Protein AF-A0A8T3N1U3-F1 (afdb_monomer)

Solvent-accessible surface area (backbone atoms only — not comparable to full-atom values): 6662 Å² total; per-residue (Å²): 137,52,77,68,58,52,52,54,52,49,51,55,52,52,51,44,15,63,75,65,40,77,44,78,42,65,56,96,91,36,84,76,50,73,46,58,22,72,72,60,52,49,50,58,51,53,54,48,52,54,50,51,52,54,50,50,57,51,52,51,53,52,49,56,49,50,53,50,49,50,72,76,43,73,77,78,90,74,85,62,52,73,69,54,48,53,52,51,54,49,50,56,50,49,54,53,57,73,68,43,82,75,82,78,81,83,77,83,87,131

Sequence (110 aa):
MTPTEMRKRLGEILDAASAGERILIERDHRPIAWLVSPEDARRFDEDKEAKIARSLAALDRLTELSERIAMEHAPPDDGLTDAAWIQEERERRMDRIDGLPHPDWSQDDD

Foldseek 3Di:
DDPVVVVVVVVVVLVCQQVADWDFDDDPNHTDDIRHHPVVVVVVVVVVVVVVVVVVVVVVVVVVVVVVCCVVDPDDPPPDDPVRVVVVVVVVVVVVVVPDPDPPPPPPDD

Mean predicted aligned error: 14.75 Å

Secondary structure (DSSP, 8-state):
--HHHHHHHHHHHHHHHHTT--EEEEETTEEEEEE--HHHHHHHHHHHHHHHHHHHHHHHHHHHHHHHHHHHSPPP-SS--HHHHHHHHHHHHHHHHHTSPPP-TTS---

Nearest PDB structures (foldseek):
  2dqr-assembly1_B  TM=2.742E-01  e=6.793E-01  Bacillus subtilis
  4a5n-assembly2_D  TM=3.149E-01  e=9.478E+00  Bacillus subtilis

Structure (mmCIF, N/CA/C/O backbone):
data_AF-A0A8T3N1U3-F1
#
_entry.id   AF-A0A8T3N1U3-F1
#
loop_
_atom_site.group_PDB
_atom_site.id
_atom_site.type_symbol
_atom_site.label_atom_id
_atom_site.label_alt_id
_atom_site.label_comp_id
_atom_site.label_asym_id
_atom_site.label_entity_id
_atom_site.label_seq_id
_atom_site.pdbx_PDB_ins_code
_atom_site.Cartn_x
_atom_site.Cartn_y
_atom_site.Cartn_z
_atom_site.occupancy
_atom_site.B_iso_or_equiv
_atom_site.auth_seq_id
_atom_site.auth_comp_id
_atom_site.auth_asym_id
_atom_site.auth_atom_id
_atom_site.pdbx_PDB_model_num
ATOM 1 N N . MET A 1 1 ? -20.948 17.440 32.274 1.00 55.62 1 MET A N 1
ATOM 2 C CA . MET A 1 1 ? -20.352 16.100 32.131 1.00 55.62 1 MET A CA 1
ATOM 3 C C . MET A 1 1 ? -19.161 16.027 33.063 1.00 55.62 1 MET A C 1
ATOM 5 O O . MET A 1 1 ? -18.236 16.818 32.922 1.00 55.62 1 MET A O 1
ATOM 9 N N . THR A 1 2 ? -19.241 15.185 34.085 1.00 80.00 2 THR A N 1
ATOM 10 C CA . THR A 1 2 ? -18.186 15.036 35.095 1.00 80.00 2 THR A CA 1
ATOM 11 C C . THR A 1 2 ? -17.122 14.031 34.622 1.00 80.00 2 THR A C 1
ATOM 13 O O . THR A 1 2 ? -17.420 13.168 33.793 1.00 80.00 2 THR A O 1
ATOM 16 N N . PRO A 1 3 ? -15.879 14.082 35.136 1.00 73.25 3 PRO A N 1
ATOM 17 C CA . PRO A 1 3 ? -14.818 13.138 34.754 1.00 73.25 3 PRO A CA 1
ATOM 18 C C . PRO A 1 3 ? -15.195 11.659 34.952 1.00 73.25 3 PRO A C 1
ATOM 20 O O . PRO A 1 3 ? -14.757 10.787 34.202 1.00 73.25 3 PRO A O 1
ATOM 23 N N . THR A 1 4 ? -16.039 11.373 35.944 1.00 77.56 4 THR A N 1
ATOM 24 C CA . THR A 1 4 ? -16.541 10.025 36.235 1.00 77.56 4 THR A CA 1
ATOM 25 C C . THR A 1 4 ? -17.523 9.540 35.167 1.00 77.56 4 THR A C 1
ATOM 27 O O . THR A 1 4 ? -17.438 8.395 34.729 1.00 77.56 4 THR A O 1
ATOM 30 N N . GLU A 1 5 ? -18.408 10.418 34.6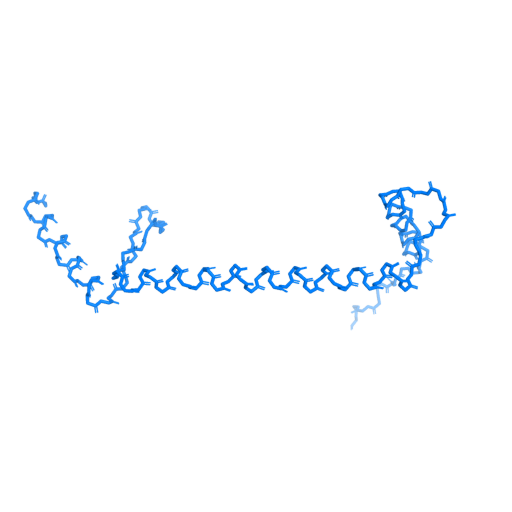85 1.00 72.50 5 GLU A N 1
ATOM 31 C CA . GLU A 1 5 ? -19.324 10.115 33.576 1.00 72.50 5 GLU A CA 1
ATOM 32 C C . GLU A 1 5 ? -18.564 9.875 32.266 1.00 72.50 5 GLU A C 1
ATOM 34 O O . GLU A 1 5 ? -18.925 8.979 31.504 1.00 72.50 5 GLU A O 1
ATOM 39 N N . MET A 1 6 ? -17.474 10.619 32.035 1.00 70.62 6 MET A N 1
ATOM 40 C CA . MET A 1 6 ? -16.582 10.396 30.893 1.00 70.62 6 MET A CA 1
ATOM 41 C C . MET A 1 6 ? -15.956 9.001 30.904 1.00 70.62 6 MET A C 1
ATOM 43 O O . MET A 1 6 ? -15.996 8.311 29.888 1.00 70.62 6 MET A O 1
ATOM 47 N N . ARG A 1 7 ? -15.410 8.559 32.044 1.00 75.69 7 ARG A N 1
ATOM 48 C CA . ARG A 1 7 ? -14.813 7.216 32.148 1.00 75.69 7 ARG A CA 1
ATOM 49 C C . ARG A 1 7 ? -15.833 6.105 31.960 1.00 75.69 7 ARG A C 1
ATOM 51 O O . ARG A 1 7 ? -15.520 5.120 31.304 1.00 75.69 7 ARG A O 1
ATOM 58 N N . LYS A 1 8 ? -17.035 6.258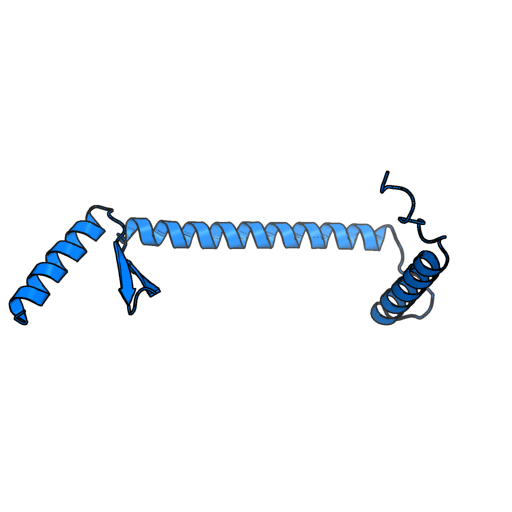 32.521 1.00 81.38 8 LYS A N 1
ATOM 59 C CA . LYS A 1 8 ? -18.077 5.233 32.406 1.00 81.38 8 LYS A CA 1
ATOM 60 C C . LYS A 1 8 ? -18.496 5.024 30.948 1.00 81.38 8 LYS A C 1
ATOM 62 O O . LYS A 1 8 ? -18.517 3.892 30.484 1.00 81.38 8 LYS A O 1
ATOM 67 N N . ARG A 1 9 ? -18.724 6.116 30.210 1.00 83.19 9 ARG A N 1
ATOM 68 C CA . ARG A 1 9 ? -19.048 6.043 28.778 1.00 83.19 9 ARG A CA 1
ATOM 69 C C . ARG A 1 9 ? -17.897 5.508 27.931 1.00 83.19 9 ARG A C 1
ATOM 71 O O . ARG A 1 9 ? -18.147 4.819 26.953 1.00 83.19 9 ARG A O 1
ATOM 78 N N . LEU A 1 10 ? -16.648 5.795 28.302 1.00 83.75 10 LEU A N 1
ATOM 79 C CA . LEU A 1 10 ? -15.493 5.215 27.616 1.00 83.75 10 LEU A CA 1
ATOM 80 C C . LEU A 1 10 ? -15.450 3.688 27.775 1.00 83.75 10 LEU A C 1
ATOM 82 O O . LEU A 1 10 ? -15.154 3.002 26.806 1.00 83.75 10 LEU A O 1
ATOM 86 N N . GLY A 1 11 ? -15.781 3.166 28.961 1.00 85.25 11 GLY A N 1
ATOM 87 C CA . GLY A 1 11 ? -15.902 1.722 29.185 1.00 85.25 11 GLY A CA 1
ATOM 88 C C . GLY A 1 11 ? -16.947 1.083 28.269 1.00 85.25 11 GLY A C 1
ATOM 89 O O . GLY A 1 11 ? -16.625 0.159 27.537 1.00 85.25 11 GLY A O 1
ATOM 90 N N . GLU A 1 12 ? -18.151 1.659 28.216 1.00 86.12 12 GLU A N 1
ATOM 91 C CA . GLU A 1 12 ? -19.242 1.181 27.349 1.00 86.12 12 GLU A CA 1
ATOM 92 C C . GLU A 1 12 ? -18.849 1.176 25.855 1.00 86.12 12 GLU A C 1
ATOM 94 O O . GLU A 1 12 ? -19.176 0.241 25.128 1.00 86.12 12 GLU A O 1
ATOM 99 N N . ILE A 1 13 ? -18.099 2.186 25.397 1.00 84.38 13 ILE A N 1
ATOM 100 C CA . ILE A 1 13 ? -17.589 2.277 24.016 1.00 84.38 13 ILE A CA 1
ATOM 101 C C . ILE A 1 13 ? -16.546 1.187 23.724 1.00 84.38 13 ILE A C 1
ATOM 103 O O . ILE A 1 13 ? -16.550 0.600 22.642 1.00 84.38 13 ILE A O 1
ATOM 107 N N . LEU A 1 14 ? -15.643 0.916 24.669 1.00 83.50 14 LEU A N 1
ATOM 108 C CA . LEU A 1 14 ? -14.625 -0.128 24.520 1.00 83.50 14 LEU A CA 1
ATOM 109 C C . LEU A 1 14 ? -15.246 -1.531 24.533 1.00 83.50 14 LEU A C 1
ATOM 111 O O . LEU A 1 14 ? -14.808 -2.394 23.771 1.00 83.50 14 LEU A O 1
ATOM 115 N N . ASP A 1 15 ? -16.278 -1.746 25.349 1.00 84.56 15 ASP A N 1
ATOM 116 C CA . ASP A 1 15 ? -17.025 -3.004 25.394 1.00 84.56 15 ASP A CA 1
ATOM 117 C C . ASP A 1 15 ? -17.774 -3.245 24.077 1.00 84.56 15 ASP A C 1
ATOM 119 O O . ASP A 1 15 ? -17.696 -4.338 23.51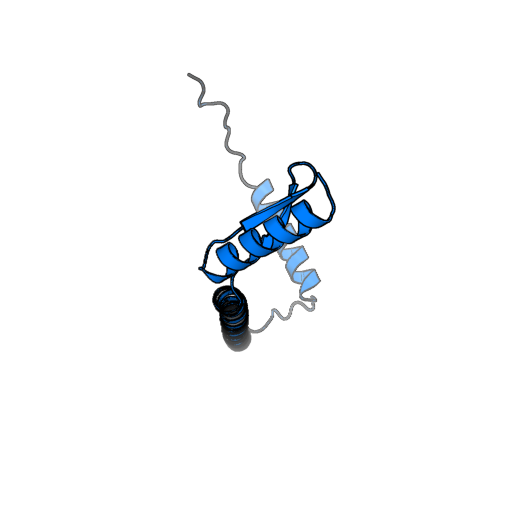8 1.00 84.56 15 ASP A O 1
ATOM 123 N N . ALA A 1 16 ? -18.424 -2.212 23.528 1.00 80.50 16 ALA A N 1
ATOM 124 C CA . ALA A 1 16 ? -19.075 -2.279 22.220 1.00 80.50 16 ALA A CA 1
ATOM 125 C C . ALA A 1 16 ? -18.074 -2.616 21.100 1.00 80.50 16 ALA A C 1
ATOM 127 O O . ALA A 1 16 ? -18.311 -3.521 20.297 1.00 80.50 16 ALA A O 1
ATOM 128 N N . ALA A 1 17 ? -16.905 -1.966 21.095 1.00 79.94 17 ALA A N 1
ATOM 129 C CA . ALA A 1 17 ? -15.849 -2.281 20.135 1.00 79.94 17 ALA A CA 1
ATOM 130 C C . ALA A 1 17 ? -15.312 -3.716 20.287 1.00 79.94 17 ALA A C 1
ATOM 132 O O . ALA A 1 17 ? -15.040 -4.391 19.295 1.00 79.94 17 ALA A O 1
ATOM 133 N N . SER A 1 18 ? -15.205 -4.209 21.524 1.00 75.81 18 SER A N 1
ATOM 134 C CA . SER A 1 18 ? -14.779 -5.585 21.820 1.00 75.81 18 SER A CA 1
ATOM 135 C C . SER A 1 18 ? -15.834 -6.628 21.436 1.00 75.81 18 SER A C 1
ATOM 137 O O . SER A 1 18 ? -15.482 -7.760 21.116 1.00 75.81 18 SER A O 1
ATOM 139 N N . ALA A 1 19 ? -17.116 -6.254 21.404 1.00 85.06 19 ALA A N 1
ATOM 140 C CA . ALA A 1 19 ? -18.204 -7.086 20.890 1.00 85.06 19 ALA A CA 1
ATOM 141 C C . ALA A 1 19 ? -18.252 -7.147 19.347 1.00 85.06 19 ALA A C 1
ATOM 143 O O . ALA A 1 19 ? -19.110 -7.832 18.787 1.00 85.06 19 ALA A O 1
ATOM 144 N N . GLY A 1 20 ? -17.329 -6.464 18.658 1.00 78.56 20 GLY A N 1
ATOM 145 C CA . GLY A 1 20 ? -17.209 -6.464 17.200 1.00 78.56 20 GLY A CA 1
ATOM 146 C C . GLY A 1 20 ? -17.873 -5.272 16.509 1.00 78.56 20 GLY A C 1
ATOM 147 O O . GLY A 1 20 ? -17.923 -5.236 15.278 1.00 78.56 20 GLY A O 1
ATOM 148 N N . GLU A 1 21 ? -18.370 -4.282 17.256 1.00 83.75 21 GLU A N 1
ATOM 149 C CA . GLU A 1 21 ? -18.850 -3.039 16.654 1.00 83.75 21 GLU A CA 1
ATOM 150 C C . GLU A 1 21 ? -17.675 -2.166 16.198 1.00 83.75 21 GLU A C 1
ATOM 152 O O . GLU A 1 21 ? -16.663 -2.017 16.881 1.00 83.75 21 GLU A O 1
ATOM 157 N N . ARG A 1 22 ? -17.804 -1.554 15.019 1.00 85.50 22 ARG A N 1
ATOM 158 C CA . ARG A 1 22 ? -16.794 -0.634 14.484 1.00 85.50 22 ARG A CA 1
ATOM 159 C C . ARG A 1 22 ? -17.245 0.789 14.737 1.00 85.50 22 ARG A C 1
ATOM 161 O O . ARG A 1 22 ? -18.241 1.232 14.167 1.00 85.50 22 ARG A O 1
ATOM 168 N N . ILE A 1 23 ? -16.502 1.507 15.568 1.00 88.62 23 ILE A N 1
ATOM 169 C CA . ILE A 1 23 ? -16.874 2.854 15.995 1.00 88.62 23 ILE A CA 1
ATOM 170 C C . ILE A 1 23 ? -15.980 3.860 15.276 1.00 88.62 23 ILE A C 1
ATOM 172 O O . ILE A 1 23 ? -14.761 3.870 15.459 1.00 88.62 23 ILE A O 1
ATOM 176 N N . LEU A 1 24 ? -16.593 4.711 14.453 1.00 88.75 24 LEU A N 1
ATOM 177 C CA . LEU A 1 24 ? -15.904 5.823 13.811 1.00 88.75 24 LEU A CA 1
ATOM 178 C C . LEU A 1 24 ? -15.747 6.973 14.809 1.00 88.75 24 LEU A C 1
ATOM 180 O O . LEU A 1 24 ? -16.728 7.470 15.360 1.00 88.75 24 LEU A O 1
ATOM 184 N N . ILE A 1 25 ? -14.509 7.413 15.021 1.00 88.25 25 ILE A N 1
ATOM 185 C CA . ILE A 1 25 ? -14.199 8.586 15.834 1.00 88.25 25 ILE A CA 1
ATOM 186 C C . ILE A 1 25 ? -14.021 9.775 14.895 1.00 88.25 25 ILE A C 1
ATOM 188 O O . ILE A 1 25 ? -13.118 9.794 14.051 1.00 88.25 25 ILE A O 1
ATOM 192 N N . GLU A 1 26 ? -14.869 10.782 15.078 1.00 92.25 26 GLU A N 1
ATOM 193 C CA . GLU A 1 26 ? -14.831 12.032 14.326 1.00 92.25 26 GLU A CA 1
ATOM 194 C C . GLU A 1 26 ? -14.382 13.202 15.202 1.00 92.25 26 GLU A C 1
ATOM 196 O O . GLU A 1 26 ? -14.706 13.291 16.389 1.00 92.25 26 GLU A O 1
ATOM 201 N N . ARG A 1 27 ? -13.665 14.144 14.590 1.00 90.44 27 ARG A N 1
ATOM 202 C CA . ARG A 1 27 ? -13.373 15.462 15.154 1.00 90.44 27 ARG A CA 1
ATOM 203 C C . ARG A 1 27 ? -13.694 16.511 14.100 1.00 90.44 27 ARG A C 1
ATOM 205 O O . ARG A 1 27 ? -13.230 16.391 12.972 1.00 90.44 27 ARG A O 1
ATOM 212 N N . ASP A 1 28 ? -14.479 17.523 14.458 1.00 89.94 28 ASP A N 1
ATOM 213 C CA . ASP A 1 28 ? -14.884 18.601 13.542 1.00 89.94 28 ASP A CA 1
ATOM 214 C C . ASP A 1 28 ? -15.495 18.068 12.225 1.00 89.94 28 ASP A C 1
ATOM 216 O O . ASP A 1 28 ? -15.162 18.531 11.135 1.00 89.94 28 ASP A O 1
ATOM 220 N N . HIS A 1 29 ? -16.359 17.046 12.328 1.00 88.81 29 HIS A N 1
ATOM 221 C CA . HIS A 1 29 ? -16.979 16.327 11.198 1.00 88.81 29 HIS A CA 1
ATOM 222 C C . HIS A 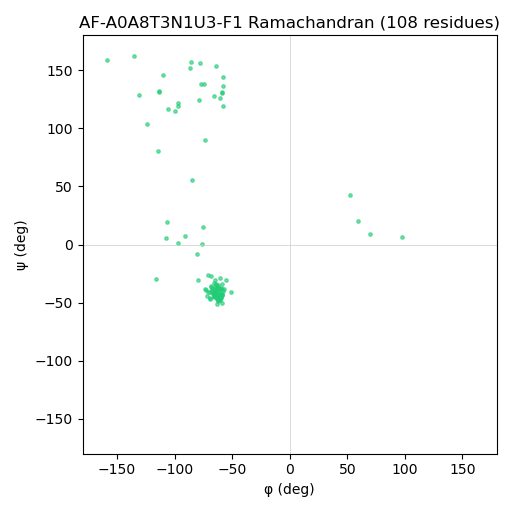1 29 ? -15.989 15.649 10.240 1.00 88.81 29 HIS A C 1
ATOM 224 O O . HIS A 1 29 ? -16.319 15.364 9.088 1.00 88.81 29 HIS A O 1
ATOM 230 N N . ARG A 1 30 ? -14.755 15.400 10.694 1.00 81.94 30 ARG A N 1
ATOM 231 C CA . ARG A 1 30 ? -13.746 14.656 9.943 1.00 81.94 30 ARG A CA 1
ATOM 232 C C . ARG A 1 30 ? -13.427 13.339 10.645 1.00 81.94 30 ARG A C 1
ATOM 234 O O . ARG A 1 30 ? -13.150 13.358 11.848 1.00 81.94 30 ARG A O 1
ATOM 241 N N . PRO A 1 31 ? -13.410 12.212 9.918 1.00 91.44 31 PRO A N 1
ATOM 242 C CA . PRO A 1 31 ? -12.991 10.936 10.477 1.00 91.44 31 PRO A CA 1
ATOM 243 C C . PRO A 1 31 ? -11.499 10.995 10.831 1.00 91.44 31 PRO A C 1
ATOM 245 O O . PRO A 1 31 ? -10.680 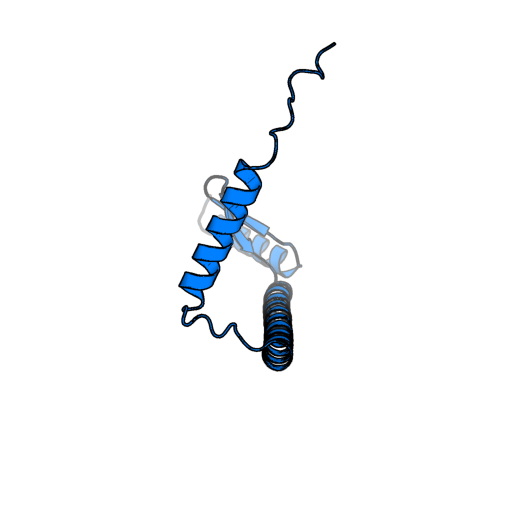11.371 9.991 1.00 91.44 31 PRO A O 1
ATOM 248 N N . ILE A 1 32 ? -11.142 10.634 12.066 1.00 93.06 32 ILE A N 1
ATOM 249 C CA . ILE A 1 32 ? -9.741 10.625 12.530 1.00 93.06 32 ILE A CA 1
ATOM 250 C C . ILE A 1 32 ? -9.234 9.230 12.889 1.00 93.06 32 ILE A C 1
ATOM 252 O O . ILE A 1 32 ? -8.039 8.972 12.768 1.00 93.06 32 ILE A O 1
ATOM 256 N N . ALA A 1 33 ? -10.116 8.337 13.3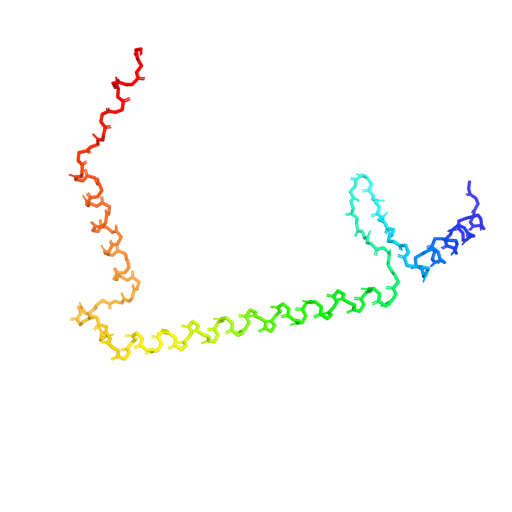37 1.00 89.88 33 ALA A N 1
ATOM 257 C CA . ALA A 1 33 ? -9.749 6.990 13.746 1.00 89.88 33 ALA A CA 1
ATOM 258 C C . ALA A 1 33 ? -10.956 6.049 13.709 1.00 89.88 33 ALA A C 1
ATOM 260 O O . ALA A 1 33 ? -12.104 6.484 13.797 1.00 89.88 33 ALA A O 1
ATOM 261 N N . TRP A 1 34 ? -10.668 4.754 13.639 1.00 88.12 34 TRP A N 1
ATOM 262 C CA . TRP A 1 34 ? -11.628 3.684 13.874 1.00 88.12 34 TRP A CA 1
ATOM 263 C C . TRP A 1 34 ? -11.223 2.934 15.135 1.00 88.12 34 TRP A C 1
ATOM 265 O O . TRP A 1 34 ? -10.061 2.557 15.285 1.00 88.12 34 TRP A O 1
ATOM 275 N N . LEU A 1 35 ? -12.182 2.715 16.028 1.00 88.75 35 LEU A N 1
ATOM 276 C CA . LEU A 1 35 ? -12.037 1.782 17.133 1.00 88.75 35 LEU A CA 1
ATOM 277 C C . LEU A 1 35 ? -12.677 0.457 16.711 1.00 88.75 35 LEU A C 1
ATOM 279 O O . LEU A 1 35 ? -13.853 0.419 16.346 1.00 88.75 35 LEU A O 1
ATOM 283 N N . VAL A 1 36 ? -11.880 -0.606 16.724 1.00 88.56 36 VAL A N 1
ATOM 284 C CA . VAL A 1 36 ? -12.278 -1.962 16.328 1.00 88.56 36 VAL A CA 1
ATOM 285 C C . VAL A 1 36 ? -11.752 -2.969 17.345 1.00 88.56 36 VAL A C 1
ATOM 287 O O . VAL A 1 36 ? -10.828 -2.657 18.104 1.00 88.56 36 VAL A O 1
ATOM 290 N N . SER A 1 37 ? -12.316 -4.177 17.348 1.00 88.00 37 SER A N 1
ATOM 291 C CA . SER A 1 37 ? -11.792 -5.268 18.166 1.00 88.00 37 SER A CA 1
ATOM 292 C C . SER A 1 37 ? -10.367 -5.658 17.719 1.00 88.00 37 SER A C 1
ATOM 294 O O . SER A 1 37 ? -10.007 -5.477 16.548 1.00 88.00 37 SER A O 1
ATOM 296 N N . PRO A 1 38 ? -9.532 -6.217 18.614 1.00 82.94 38 PRO A N 1
ATOM 297 C CA . PRO A 1 38 ? -8.191 -6.685 18.260 1.00 82.94 38 PRO A CA 1
ATOM 298 C C . PRO A 1 38 ? -8.173 -7.761 17.163 1.00 82.94 38 PRO A C 1
ATOM 300 O O . PRO A 1 38 ? -7.244 -7.805 16.357 1.00 82.94 38 PRO A O 1
ATOM 303 N N . GLU A 1 39 ? -9.180 -8.636 17.115 1.00 83.50 39 GLU A N 1
ATOM 304 C CA . GLU A 1 39 ? -9.317 -9.672 16.085 1.00 83.50 39 GLU A CA 1
ATOM 305 C C . GLU A 1 39 ? -9.560 -9.053 14.708 1.00 83.50 39 GLU A C 1
ATOM 307 O O . GLU A 1 39 ? -8.943 -9.458 13.723 1.00 83.50 39 GLU A O 1
ATOM 312 N N . ASP A 1 40 ? -10.423 -8.038 14.646 1.00 82.50 40 ASP A N 1
ATOM 313 C CA . ASP A 1 40 ? -10.693 -7.300 13.418 1.00 82.50 40 ASP A CA 1
ATOM 314 C C . ASP A 1 40 ? -9.480 -6.464 12.987 1.00 82.50 40 ASP A C 1
ATOM 316 O O . ASP A 1 40 ? -9.183 -6.398 11.796 1.00 82.50 40 ASP A O 1
ATOM 320 N N . ALA A 1 41 ? -8.724 -5.899 13.934 1.00 82.06 41 ALA A N 1
ATOM 321 C CA . ALA A 1 41 ? -7.465 -5.212 13.642 1.00 82.06 41 ALA A CA 1
ATOM 322 C C . ALA A 1 41 ? -6.445 -6.140 12.954 1.00 82.06 41 ALA A C 1
ATOM 324 O O . ALA A 1 41 ? -5.839 -5.749 11.959 1.00 82.06 41 ALA A O 1
ATOM 325 N N . ARG A 1 42 ? -6.308 -7.392 13.420 1.00 82.31 42 ARG A N 1
ATOM 326 C CA . ARG A 1 42 ? -5.398 -8.379 12.806 1.00 82.31 42 ARG A CA 1
ATOM 327 C C . ARG A 1 42 ? -5.768 -8.719 11.365 1.00 82.31 42 ARG A C 1
ATOM 329 O O . ARG A 1 42 ? -4.876 -8.857 10.536 1.00 82.31 42 ARG A O 1
ATOM 336 N N . ARG A 1 43 ? -7.064 -8.795 11.041 1.00 78.62 43 ARG A N 1
ATOM 337 C CA . ARG A 1 43 ? -7.522 -9.036 9.659 1.00 78.62 43 ARG A CA 1
ATOM 338 C C . ARG A 1 43 ? -7.070 -7.936 8.701 1.00 78.62 43 ARG A C 1
ATOM 340 O O . ARG A 1 43 ? -6.664 -8.237 7.584 1.00 78.62 43 ARG A O 1
ATOM 347 N N . PHE A 1 44 ? -7.090 -6.675 9.139 1.00 77.19 44 PHE A N 1
ATOM 348 C CA . PHE A 1 44 ? -6.592 -5.566 8.320 1.00 77.19 44 PHE A CA 1
ATOM 349 C C . PHE A 1 44 ? -5.085 -5.667 8.040 1.00 77.19 44 PHE A C 1
ATOM 351 O O . PHE A 1 44 ? -4.644 -5.300 6.948 1.00 77.19 44 PHE A O 1
ATOM 358 N N . ASP A 1 45 ? -4.304 -6.177 8.995 1.00 76.56 45 ASP A N 1
ATOM 359 C CA . ASP A 1 45 ? -2.869 -6.409 8.808 1.00 76.56 45 ASP A CA 1
ATOM 360 C C . ASP A 1 45 ? -2.602 -7.597 7.867 1.00 76.56 45 ASP A C 1
ATOM 362 O O . ASP A 1 45 ? -1.810 -7.466 6.931 1.00 76.56 45 ASP A O 1
ATOM 366 N N . GLU A 1 46 ? -3.319 -8.713 8.028 1.00 73.00 46 GLU A N 1
ATOM 367 C CA . GLU A 1 46 ? -3.239 -9.872 7.123 1.00 73.00 46 GLU A CA 1
ATOM 368 C C . GLU A 1 46 ? -3.603 -9.490 5.676 1.00 73.00 46 GLU A C 1
ATOM 370 O O . GLU A 1 46 ? -2.896 -9.841 4.726 1.00 73.00 46 GLU A O 1
ATOM 375 N N . ASP A 1 47 ? -4.658 -8.691 5.491 1.00 82.25 47 ASP A N 1
ATOM 376 C CA . ASP A 1 47 ? -5.065 -8.181 4.179 1.00 82.25 47 ASP A CA 1
ATOM 377 C C . ASP A 1 47 ? -3.987 -7.295 3.541 1.00 82.25 47 ASP A C 1
ATOM 379 O O . ASP A 1 47 ? -3.800 -7.303 2.314 1.00 82.25 47 ASP A O 1
ATOM 383 N N . LYS A 1 48 ? -3.253 -6.532 4.359 1.00 82.06 48 LYS A N 1
ATOM 384 C CA . LYS A 1 48 ? -2.148 -5.687 3.904 1.00 82.06 48 LYS A CA 1
ATOM 385 C C . LYS A 1 48 ? -0.960 -6.528 3.450 1.00 82.06 48 LYS A C 1
ATOM 387 O O . LYS A 1 48 ? -0.443 -6.274 2.361 1.00 82.06 48 LYS A O 1
ATOM 392 N N . GLU A 1 49 ? -0.549 -7.527 4.225 1.00 83.94 49 GLU A N 1
ATOM 393 C CA . GLU A 1 49 ? 0.532 -8.443 3.840 1.00 83.94 49 GLU A CA 1
ATOM 394 C C . GLU A 1 49 ? 0.179 -9.216 2.567 1.00 83.94 49 GLU A C 1
ATOM 396 O O . GLU A 1 49 ? 0.960 -9.230 1.614 1.00 83.94 49 GLU A O 1
ATOM 401 N N . ALA A 1 50 ? -1.041 -9.754 2.480 1.00 86.31 50 ALA A N 1
ATOM 402 C CA . ALA A 1 50 ? -1.526 -10.432 1.283 1.00 86.31 50 ALA A CA 1
ATOM 403 C C . ALA A 1 50 ? -1.560 -9.497 0.062 1.00 86.31 50 ALA A C 1
ATOM 405 O O . ALA A 1 50 ? -1.238 -9.902 -1.058 1.00 86.31 50 ALA A O 1
ATOM 406 N N . LYS A 1 51 ? -1.927 -8.223 0.250 1.00 86.56 51 LYS A N 1
ATOM 407 C CA . LYS A 1 51 ? -1.886 -7.216 -0.818 1.00 86.56 51 LYS A CA 1
ATOM 408 C C . LYS A 1 51 ? -0.456 -6.935 -1.275 1.00 86.56 51 LYS A C 1
ATOM 410 O O . LYS A 1 51 ? -0.232 -6.887 -2.481 1.00 86.56 51 LYS A O 1
ATOM 415 N N . ILE A 1 52 ? 0.493 -6.790 -0.351 1.00 91.31 52 ILE A N 1
ATOM 416 C CA . ILE A 1 52 ? 1.913 -6.592 -0.675 1.00 91.31 52 ILE A CA 1
ATOM 417 C C . ILE A 1 52 ? 2.454 -7.807 -1.434 1.00 91.31 52 ILE A C 1
ATOM 419 O O . ILE A 1 52 ? 3.046 -7.633 -2.496 1.00 91.31 52 ILE A O 1
ATOM 423 N N . ALA A 1 53 ? 2.183 -9.023 -0.956 1.00 93.88 53 ALA A N 1
ATOM 424 C CA . ALA A 1 53 ? 2.616 -10.256 -1.608 1.00 93.88 53 ALA A CA 1
ATOM 425 C C . ALA A 1 53 ? 2.076 -10.373 -3.043 1.00 93.88 53 ALA A C 1
ATOM 427 O O . ALA A 1 53 ? 2.825 -10.690 -3.965 1.00 93.88 53 ALA A O 1
ATOM 428 N N . ARG A 1 54 ? 0.792 -10.047 -3.263 1.00 91.00 54 ARG A N 1
ATOM 429 C CA . ARG A 1 54 ? 0.203 -10.006 -4.613 1.00 91.00 54 ARG A CA 1
ATOM 430 C C . ARG A 1 54 ? 0.870 -8.967 -5.512 1.00 91.00 54 ARG A C 1
ATOM 432 O O . ARG A 1 54 ? 1.095 -9.254 -6.685 1.00 91.00 54 ARG A O 1
ATOM 439 N N . SER A 1 55 ? 1.174 -7.782 -4.983 1.00 93.00 55 SER A N 1
ATOM 440 C CA . SER A 1 55 ? 1.860 -6.730 -5.739 1.00 93.00 55 SER A CA 1
ATOM 441 C C . SER A 1 55 ? 3.280 -7.139 -6.127 1.00 93.00 55 SER A C 1
ATOM 443 O O . SER A 1 55 ? 3.659 -6.952 -7.278 1.00 93.00 55 SER A O 1
ATOM 445 N N . LEU A 1 56 ? 4.043 -7.737 -5.207 1.00 97.12 56 LEU A N 1
ATOM 446 C CA . LEU A 1 56 ? 5.394 -8.234 -5.487 1.00 97.12 56 LEU A CA 1
ATOM 447 C C . LEU A 1 56 ? 5.368 -9.322 -6.564 1.00 97.12 56 LEU A C 1
ATOM 449 O O . LEU A 1 56 ? 6.043 -9.186 -7.576 1.00 97.12 56 LEU A O 1
ATOM 453 N N . ALA A 1 57 ? 4.473 -10.304 -6.436 1.00 95.94 57 ALA A N 1
ATOM 454 C CA . ALA A 1 57 ? 4.321 -11.352 -7.442 1.00 95.94 57 ALA A CA 1
ATOM 455 C C . ALA A 1 57 ? 3.923 -10.812 -8.831 1.00 95.94 57 ALA A C 1
ATOM 457 O O . ALA A 1 57 ? 4.219 -11.433 -9.849 1.00 95.94 57 ALA A O 1
ATOM 458 N N . ALA A 1 58 ? 3.220 -9.676 -8.904 1.00 95.19 58 ALA A N 1
ATOM 459 C CA . ALA A 1 58 ? 2.918 -9.025 -10.177 1.00 95.19 58 ALA A CA 1
ATOM 460 C C . ALA A 1 58 ? 4.156 -8.346 -10.787 1.00 95.19 58 ALA A C 1
ATOM 462 O O . ALA A 1 58 ? 4.348 -8.426 -11.999 1.00 95.19 58 ALA A O 1
A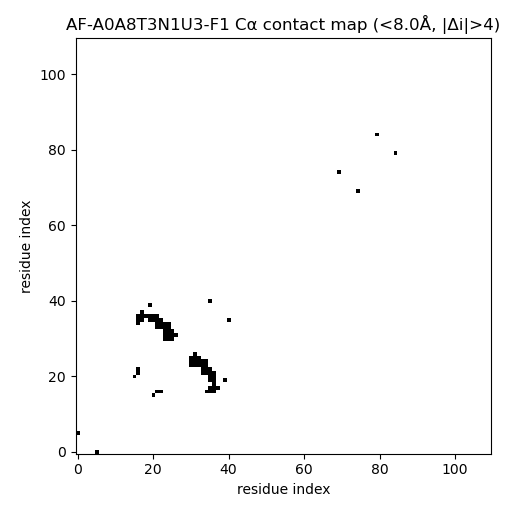TOM 463 N N . LEU A 1 59 ? 4.999 -7.715 -9.962 1.00 96.31 59 LEU A N 1
ATOM 464 C CA . LEU A 1 59 ? 6.263 -7.116 -10.402 1.00 96.31 59 LEU A CA 1
ATOM 465 C C . LEU A 1 59 ? 7.260 -8.175 -10.883 1.00 96.31 59 LEU A C 1
ATOM 467 O O . LEU A 1 59 ? 7.915 -7.965 -11.903 1.00 96.31 59 LEU A O 1
ATOM 471 N N . ASP A 1 60 ? 7.311 -9.330 -10.219 1.00 97.62 60 ASP A N 1
ATOM 472 C CA . ASP A 1 60 ? 8.154 -10.453 -10.641 1.00 97.62 60 ASP A CA 1
ATOM 473 C C . ASP A 1 60 ? 7.762 -10.925 -12.051 1.00 97.62 60 ASP A C 1
ATOM 475 O O . ASP A 1 60 ? 8.605 -11.020 -12.939 1.00 97.62 60 ASP A O 1
ATOM 479 N N . ARG A 1 61 ? 6.457 -11.091 -12.318 1.00 96.06 61 ARG A N 1
ATOM 480 C CA . ARG A 1 61 ? 5.956 -11.459 -13.658 1.00 96.06 61 ARG A CA 1
ATOM 481 C C . ARG A 1 61 ? 6.276 -10.417 -14.728 1.00 96.06 61 ARG A C 1
ATOM 483 O O . ARG A 1 61 ? 6.514 -10.782 -15.877 1.00 96.06 61 ARG A O 1
ATOM 490 N N . LEU A 1 62 ? 6.235 -9.128 -14.384 1.00 95.19 62 LEU A N 1
ATOM 491 C CA . LEU A 1 62 ? 6.612 -8.057 -15.313 1.00 95.19 62 LEU A CA 1
ATOM 492 C C . LEU A 1 62 ? 8.108 -8.098 -15.625 1.00 95.19 62 LEU A C 1
ATOM 494 O O . LEU A 1 62 ? 8.487 -7.895 -16.776 1.00 95.19 62 LEU A O 1
ATOM 498 N N . THR A 1 63 ? 8.933 -8.403 -14.626 1.00 96.06 63 THR A N 1
ATOM 499 C CA . THR A 1 63 ? 10.380 -8.573 -14.795 1.00 96.06 63 THR A CA 1
ATOM 500 C C . THR A 1 63 ? 10.678 -9.744 -15.726 1.00 96.06 63 THR A C 1
ATOM 502 O O . THR A 1 63 ? 11.341 -9.552 -16.740 1.00 96.06 63 THR A O 1
ATOM 505 N N . GLU A 1 64 ? 10.092 -10.918 -15.474 1.00 96.19 64 GLU A N 1
ATOM 506 C CA . GLU A 1 64 ? 10.247 -12.099 -16.339 1.00 96.19 64 GLU A CA 1
ATOM 507 C C . GLU A 1 64 ? 9.797 -11.834 -17.785 1.00 96.19 64 GLU A C 1
ATOM 509 O O . GLU A 1 64 ? 10.421 -12.287 -18.747 1.00 96.19 64 GLU A O 1
ATOM 514 N N . LEU A 1 65 ? 8.693 -11.100 -17.957 1.00 95.25 65 LEU A N 1
ATOM 515 C CA . LEU A 1 65 ? 8.219 -10.701 -19.279 1.00 95.25 65 LEU A CA 1
ATOM 516 C C . LEU A 1 65 ? 9.215 -9.757 -19.963 1.00 95.25 65 LEU A C 1
ATOM 518 O O . LEU A 1 65 ? 9.508 -9.941 -21.142 1.00 95.25 65 LEU A O 1
ATOM 522 N N . SER A 1 66 ? 9.740 -8.771 -19.232 1.00 89.50 66 SER A N 1
ATOM 523 C CA . SER A 1 66 ? 10.731 -7.823 -19.742 1.00 89.50 66 SER A CA 1
ATOM 524 C C . SER A 1 66 ? 12.013 -8.527 -20.180 1.00 89.50 66 SER A C 1
ATOM 526 O O . SER A 1 66 ? 12.547 -8.214 -21.240 1.00 89.50 66 SER A O 1
ATOM 528 N N . GLU A 1 67 ? 12.495 -9.493 -19.397 1.00 93.19 67 GLU A N 1
ATOM 529 C CA . GLU A 1 67 ? 13.674 -10.293 -19.738 1.00 93.19 67 GLU A CA 1
ATOM 530 C C . GLU A 1 67 ? 13.449 -11.101 -21.016 1.00 93.19 67 GLU A C 1
ATOM 532 O O . GLU A 1 67 ? 14.299 -11.102 -21.905 1.00 93.19 67 GLU A O 1
ATOM 537 N N . ARG A 1 68 ? 12.278 -11.733 -21.156 1.00 92.88 68 ARG A N 1
ATOM 538 C CA . ARG A 1 68 ? 11.924 -12.471 -22.375 1.00 92.88 68 ARG A CA 1
ATOM 539 C C . ARG A 1 68 ? 11.899 -11.563 -23.602 1.00 92.88 68 ARG A C 1
ATOM 541 O O . ARG A 1 68 ? 12.484 -11.912 -24.622 1.00 92.88 68 ARG A O 1
ATOM 548 N N . ILE A 1 69 ? 11.271 -10.392 -23.488 1.00 90.25 69 ILE A N 1
ATOM 549 C CA . ILE A 1 69 ? 11.225 -9.401 -24.571 1.00 90.25 69 ILE A CA 1
ATOM 550 C C . ILE A 1 69 ? 12.641 -8.966 -24.952 1.00 90.25 69 ILE A C 1
ATOM 552 O O . ILE A 1 69 ? 12.946 -8.914 -26.137 1.00 90.25 69 ILE A O 1
ATOM 556 N N . ALA A 1 70 ? 13.518 -8.713 -23.978 1.00 87.31 70 ALA A N 1
ATOM 557 C CA . ALA A 1 70 ? 14.902 -8.321 -24.242 1.00 87.31 70 ALA A CA 1
ATOM 558 C C . ALA A 1 70 ? 15.724 -9.427 -24.932 1.00 87.31 70 ALA A C 1
ATOM 560 O O . ALA A 1 70 ? 16.631 -9.127 -25.705 1.00 87.31 70 ALA A O 1
ATOM 561 N N . MET A 1 71 ? 15.418 -10.705 -24.676 1.00 88.88 71 MET A N 1
ATOM 562 C CA . MET A 1 71 ? 16.053 -11.827 -25.380 1.00 88.88 71 MET A CA 1
ATOM 563 C C . MET A 1 71 ? 15.553 -11.976 -26.822 1.00 88.88 71 MET A C 1
ATOM 565 O O . MET A 1 71 ? 16.334 -12.313 -27.709 1.00 88.88 71 MET A O 1
ATOM 569 N N . GLU A 1 72 ? 14.258 -11.760 -27.058 1.00 90.69 72 GLU A N 1
ATOM 570 C CA . GLU A 1 72 ? 13.633 -11.901 -28.381 1.00 90.69 72 GLU A CA 1
ATOM 571 C C . GLU A 1 72 ? 13.880 -10.683 -29.282 1.00 90.69 72 GLU A C 1
ATOM 573 O O . GLU A 1 72 ? 13.979 -10.814 -30.505 1.00 90.69 72 GLU A O 1
ATOM 578 N N . HIS A 1 73 ? 14.011 -9.502 -28.683 1.00 85.00 73 HIS A N 1
ATOM 579 C CA . HIS A 1 73 ? 14.171 -8.234 -29.373 1.00 85.00 73 HIS A CA 1
ATOM 580 C C . HIS A 1 73 ? 15.443 -7.545 -28.898 1.00 85.00 73 HIS A C 1
ATOM 582 O O . HIS A 1 73 ? 15.483 -6.947 -27.822 1.00 85.00 73 HIS A O 1
ATOM 588 N N . ALA A 1 74 ? 16.480 -7.603 -29.735 1.00 77.62 74 ALA A N 1
ATOM 589 C CA . ALA A 1 74 ? 17.676 -6.810 -29.510 1.00 77.62 74 ALA A CA 1
ATOM 590 C C . ALA A 1 74 ? 17.299 -5.317 -29.447 1.00 77.62 74 ALA A C 1
ATOM 592 O O . ALA A 1 74 ? 16.496 -4.864 -30.276 1.00 77.62 74 ALA A O 1
ATOM 593 N N . PRO A 1 75 ? 17.859 -4.552 -28.493 1.00 72.69 75 PRO A N 1
ATOM 594 C CA . PRO A 1 75 ? 17.687 -3.110 -28.488 1.00 72.69 75 PRO A CA 1
ATOM 595 C C . PRO A 1 75 ? 18.205 -2.535 -29.815 1.00 72.69 75 PRO A C 1
ATOM 597 O O . PRO A 1 75 ? 19.163 -3.072 -30.384 1.00 72.69 75 PRO A O 1
ATOM 600 N N . PRO A 1 76 ? 17.559 -1.485 -30.343 1.00 72.19 76 PRO A N 1
ATOM 601 C CA . PRO A 1 76 ? 18.002 -0.862 -31.579 1.00 72.19 76 PRO A CA 1
ATOM 602 C C . PRO A 1 76 ? 19.443 -0.355 -31.426 1.00 72.19 76 PRO A C 1
ATOM 604 O O . PRO A 1 76 ? 19.780 0.322 -30.461 1.00 72.19 76 PRO A O 1
ATOM 607 N N . ASP A 1 77 ? 20.301 -0.699 -32.388 1.00 75.75 77 ASP A N 1
ATOM 608 C CA . ASP A 1 77 ? 21.686 -0.215 -32.471 1.00 75.75 77 ASP A CA 1
ATOM 609 C C . ASP A 1 77 ? 21.719 1.149 -33.179 1.00 75.75 77 ASP A C 1
ATOM 611 O O . ASP A 1 77 ? 22.321 1.330 -34.235 1.00 75.75 77 ASP A O 1
ATOM 615 N N . ASP A 1 78 ? 20.952 2.098 -32.647 1.00 80.25 78 ASP A N 1
ATOM 616 C CA . ASP A 1 78 ? 20.857 3.471 -33.154 1.00 80.25 78 ASP A CA 1
ATOM 617 C C . ASP A 1 78 ? 21.765 4.445 -32.381 1.00 80.25 78 ASP A C 1
ATOM 619 O O . ASP A 1 78 ? 21.829 5.635 -32.693 1.00 80.25 78 ASP A O 1
ATOM 623 N N . GLY A 1 79 ? 22.514 3.933 -31.396 1.00 82.00 79 GLY A N 1
ATOM 624 C CA . GLY A 1 79 ? 23.411 4.712 -30.544 1.00 82.00 79 GLY A CA 1
ATOM 625 C C . GLY A 1 79 ? 22.684 5.646 -29.574 1.00 82.00 79 GLY A C 1
ATOM 626 O O . GLY A 1 79 ? 23.335 6.474 -28.928 1.00 82.00 79 GLY A O 1
ATOM 627 N N . LEU A 1 80 ? 21.357 5.540 -29.464 1.00 83.94 80 LEU A N 1
ATOM 628 C CA . LEU A 1 80 ? 20.561 6.349 -28.557 1.00 83.94 80 LEU A CA 1
ATOM 629 C C . LEU A 1 80 ? 20.495 5.704 -27.174 1.00 83.94 80 LEU A C 1
ATOM 631 O O . LEU A 1 80 ? 20.570 4.493 -26.992 1.00 83.94 80 LEU A O 1
ATOM 635 N N . THR A 1 81 ? 20.339 6.555 -26.165 1.00 85.44 81 THR A N 1
ATOM 636 C CA . THR A 1 81 ? 19.924 6.091 -24.836 1.00 85.44 81 THR A CA 1
ATOM 637 C C . THR A 1 81 ? 18.419 5.820 -24.842 1.00 85.44 81 THR A C 1
ATOM 639 O O . THR A 1 81 ? 17.696 6.466 -25.600 1.00 85.44 81 THR A O 1
ATOM 642 N N . ASP A 1 82 ? 17.920 4.965 -23.945 1.00 81.69 82 ASP A N 1
ATOM 643 C CA . ASP A 1 82 ? 16.478 4.672 -23.826 1.00 81.69 82 ASP A CA 1
ATOM 644 C C . ASP A 1 82 ? 15.621 5.944 -23.727 1.00 81.69 82 ASP A C 1
ATOM 646 O O . ASP A 1 82 ? 14.567 6.061 -24.350 1.00 81.69 82 ASP A O 1
ATOM 650 N N . ALA A 1 83 ? 16.091 6.938 -22.967 1.00 86.25 83 ALA A N 1
ATOM 651 C CA . ALA A 1 83 ? 15.399 8.212 -22.810 1.00 86.25 83 ALA A CA 1
ATOM 652 C C . ALA A 1 83 ? 15.334 9.007 -24.125 1.00 86.25 83 ALA A C 1
ATOM 654 O O . ALA A 1 83 ? 14.291 9.578 -24.445 1.00 86.25 83 ALA A O 1
ATOM 655 N N . ALA A 1 84 ? 16.430 9.030 -24.890 1.00 87.19 84 ALA A N 1
ATOM 656 C CA . ALA A 1 84 ? 16.473 9.686 -26.194 1.00 87.19 84 ALA A CA 1
ATOM 657 C C . ALA A 1 84 ? 15.577 8.962 -27.210 1.00 87.19 84 ALA A C 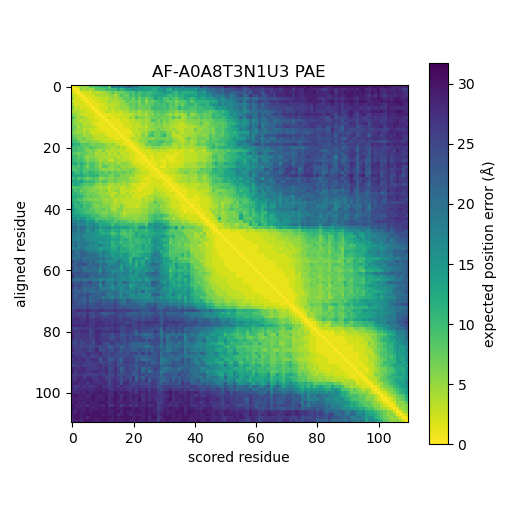1
ATOM 659 O O . ALA A 1 84 ? 14.839 9.617 -27.940 1.00 87.19 84 ALA A O 1
ATOM 660 N N . TRP A 1 85 ? 15.561 7.628 -27.183 1.00 86.31 85 TRP A N 1
ATOM 661 C CA . TRP A 1 85 ? 14.694 6.817 -28.034 1.00 86.31 85 TRP A CA 1
ATOM 662 C C . TRP A 1 85 ? 13.204 7.063 -27.755 1.00 86.31 85 TRP A C 1
ATOM 664 O O . TRP A 1 85 ? 12.419 7.275 -28.679 1.00 86.31 85 TRP A O 1
ATOM 674 N N . ILE A 1 86 ? 12.805 7.106 -26.476 1.00 86.44 86 ILE A N 1
ATOM 675 C CA . ILE A 1 86 ? 11.422 7.413 -26.070 1.00 86.44 86 ILE A CA 1
ATOM 676 C C . ILE A 1 86 ? 11.011 8.812 -26.537 1.00 86.44 86 ILE A C 1
ATOM 678 O O . ILE A 1 86 ? 9.883 8.999 -26.999 1.00 86.44 86 ILE A O 1
ATOM 682 N N . GLN A 1 87 ? 11.906 9.794 -26.404 1.00 88.19 87 GLN A N 1
ATOM 683 C CA . GLN A 1 87 ? 11.643 11.161 -26.838 1.00 88.19 87 GLN A CA 1
ATOM 684 C C . GLN A 1 87 ? 11.452 11.233 -28.357 1.00 88.19 87 GLN A C 1
ATOM 686 O O . GLN A 1 87 ? 10.477 11.825 -28.815 1.00 88.19 87 GLN A O 1
ATOM 691 N N . GLU A 1 88 ? 12.315 10.573 -29.129 1.00 87.50 88 GLU A N 1
ATOM 692 C CA . GLU A 1 88 ? 12.216 10.552 -30.587 1.00 87.50 88 GLU A CA 1
ATOM 693 C C . GLU A 1 88 ? 10.946 9.829 -31.066 1.00 87.50 88 GLU A C 1
ATOM 695 O O . GLU A 1 88 ? 10.225 10.325 -31.929 1.00 87.50 88 GLU A O 1
ATOM 700 N N . GLU A 1 89 ? 10.595 8.686 -30.467 1.00 86.50 89 GLU A N 1
ATOM 701 C CA . GLU A 1 89 ? 9.347 7.983 -30.789 1.00 86.50 89 GLU A CA 1
ATOM 702 C C . GLU A 1 89 ? 8.109 8.818 -30.423 1.00 86.50 89 GLU A C 1
ATOM 704 O O . GLU A 1 89 ? 7.095 8.782 -31.129 1.00 86.50 89 GLU A O 1
ATOM 709 N N . ARG A 1 90 ? 8.177 9.609 -29.343 1.00 87.31 90 ARG A N 1
ATOM 710 C CA . ARG A 1 90 ? 7.108 10.542 -28.970 1.00 87.31 90 ARG A CA 1
ATOM 711 C C . ARG A 1 90 ? 6.946 11.650 -30.009 1.00 87.31 90 ARG A C 1
ATOM 713 O O . ARG A 1 90 ? 5.812 11.930 -30.391 1.00 87.31 90 ARG A O 1
ATOM 720 N N . GLU A 1 91 ? 8.043 12.236 -30.476 1.00 90.88 91 GLU A N 1
ATOM 721 C CA . GLU A 1 91 ? 8.043 13.257 -31.532 1.00 90.88 91 GLU A CA 1
ATOM 722 C C . GLU A 1 91 ? 7.490 12.691 -32.847 1.00 90.88 91 GLU A C 1
ATOM 724 O O . GLU A 1 91 ? 6.519 13.227 -33.377 1.00 90.88 91 GLU A O 1
ATOM 729 N N . ARG A 1 92 ? 7.966 11.517 -33.290 1.00 87.00 92 ARG A N 1
ATOM 730 C CA . ARG A 1 92 ? 7.433 10.828 -34.482 1.00 87.00 92 ARG A CA 1
ATOM 731 C C . ARG A 1 92 ? 5.933 10.545 -34.388 1.00 87.00 92 ARG A C 1
ATOM 733 O O . ARG A 1 92 ? 5.221 10.597 -35.395 1.00 87.00 92 ARG A O 1
ATOM 740 N N . ARG A 1 93 ? 5.433 10.187 -33.199 1.00 85.38 93 ARG A N 1
ATOM 741 C CA . ARG A 1 93 ? 3.992 9.984 -32.975 1.00 85.38 93 ARG A CA 1
ATOM 742 C C . ARG A 1 93 ? 3.213 11.288 -33.038 1.00 85.38 93 ARG A C 1
ATOM 744 O O . ARG A 1 93 ? 2.123 11.273 -33.599 1.00 85.38 93 ARG A O 1
ATOM 751 N N . MET A 1 94 ? 3.744 12.373 -32.480 1.00 86.06 94 MET A N 1
ATOM 752 C CA . MET A 1 94 ? 3.109 13.690 -32.555 1.00 86.06 94 MET A CA 1
ATOM 753 C C . MET A 1 94 ? 3.024 14.180 -34.000 1.00 86.06 94 MET A C 1
ATOM 755 O O . MET A 1 94 ? 1.929 14.506 -34.440 1.00 86.06 94 MET A O 1
ATOM 759 N N . ASP A 1 95 ? 4.105 14.082 -34.774 1.00 84.62 95 ASP A N 1
ATOM 760 C CA . ASP A 1 95 ? 4.103 14.455 -36.196 1.00 84.62 95 ASP A CA 1
ATOM 761 C C . ASP A 1 95 ? 3.091 13.635 -37.008 1.00 84.62 95 ASP A C 1
ATOM 763 O O . ASP A 1 95 ? 2.419 14.147 -37.904 1.00 84.62 95 ASP A O 1
ATOM 767 N N . ARG A 1 96 ? 2.939 12.344 -36.680 1.00 84.62 96 ARG A N 1
ATOM 768 C CA . ARG A 1 96 ? 1.920 11.492 -37.304 1.00 84.62 96 ARG A CA 1
ATOM 769 C C . ARG A 1 96 ? 0.509 11.955 -36.959 1.00 84.62 96 ARG A C 1
ATOM 771 O O . ARG A 1 96 ? -0.351 11.884 -37.824 1.00 84.62 96 ARG A O 1
ATOM 778 N N . ILE A 1 97 ? 0.265 12.370 -35.719 1.00 80.75 97 ILE A N 1
ATOM 779 C CA . ILE A 1 97 ? -1.045 12.854 -35.271 1.00 80.75 97 ILE A CA 1
ATOM 780 C C . ILE A 1 97 ? -1.368 14.199 -35.927 1.00 80.75 97 ILE A C 1
ATOM 782 O O . ILE A 1 97 ? -2.460 14.342 -36.466 1.00 80.75 97 ILE A O 1
ATOM 786 N N . ASP A 1 98 ? -0.419 15.132 -35.954 1.00 78.50 98 ASP A N 1
ATOM 787 C CA . ASP A 1 98 ? -0.593 16.459 -36.557 1.00 78.50 98 ASP A CA 1
ATOM 788 C C . ASP A 1 98 ? -0.719 16.389 -38.091 1.00 78.50 98 ASP A C 1
ATOM 790 O O . ASP A 1 98 ? -1.362 17.233 -38.715 1.00 78.50 98 ASP A O 1
ATOM 794 N N . GLY A 1 99 ? -0.135 15.359 -38.713 1.00 74.81 99 GLY A N 1
ATOM 795 C CA . GLY A 1 99 ? -0.274 15.073 -40.141 1.00 74.81 99 GLY A CA 1
ATOM 796 C C . GLY A 1 99 ? -1.563 14.339 -40.532 1.00 74.81 99 GLY A C 1
ATOM 797 O O . GLY A 1 99 ? -1.825 14.185 -41.728 1.00 74.81 99 GLY A O 1
ATOM 798 N N . LEU A 1 100 ? -2.368 13.866 -39.572 1.00 71.00 100 LEU A N 1
ATOM 799 C CA . LEU A 1 100 ? -3.678 13.290 -39.875 1.00 71.00 100 LEU A CA 1
ATOM 800 C C . LEU A 1 100 ? -4.679 14.420 -40.154 1.00 71.00 100 LEU A C 1
ATOM 802 O O . LEU A 1 100 ? -4.696 15.416 -39.432 1.00 71.00 10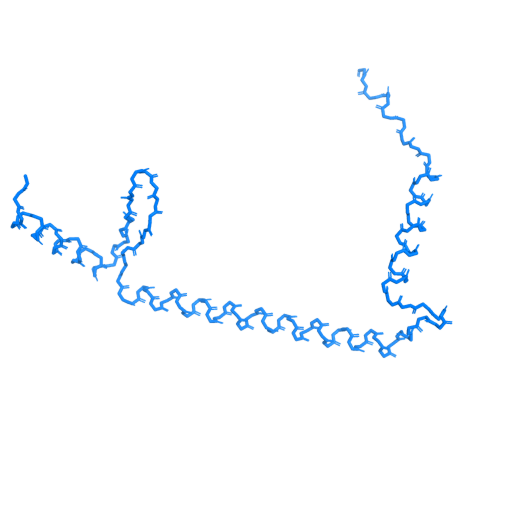0 LEU A O 1
ATOM 806 N N . PRO A 1 101 ? -5.551 14.282 -41.170 1.00 69.06 101 PRO A N 1
ATOM 807 C CA . PRO A 1 101 ? -6.633 15.234 -41.363 1.00 69.06 101 PRO A CA 1
ATOM 808 C C . PRO A 1 101 ? -7.483 15.271 -40.090 1.00 69.06 101 PRO A C 1
ATOM 810 O O . PRO A 1 101 ? -8.027 14.245 -39.670 1.00 69.06 101 PRO A O 1
ATOM 813 N N . HIS A 1 102 ? -7.571 16.443 -39.456 1.00 67.94 102 HIS A N 1
ATOM 814 C CA . HIS A 1 102 ? -8.457 16.624 -38.315 1.00 67.94 102 HIS A CA 1
ATOM 815 C C . HIS A 1 102 ? -9.894 16.318 -38.757 1.00 67.94 102 HIS A C 1
ATOM 817 O O . HIS A 1 102 ? -10.321 16.833 -39.795 1.00 67.94 102 HIS A O 1
ATOM 823 N N . PRO A 1 103 ? -10.644 15.489 -38.008 1.00 68.50 103 PRO A N 1
ATOM 824 C CA . PRO A 1 103 ? -12.045 15.269 -38.311 1.00 68.50 103 PRO A CA 1
ATOM 825 C C . PRO A 1 103 ? -12.768 16.611 -38.209 1.00 68.50 103 PRO A C 1
ATOM 827 O O . PRO A 1 103 ? -12.645 17.315 -37.203 1.00 68.50 103 PRO A O 1
ATOM 830 N N . ASP A 1 104 ? -13.475 16.980 -39.271 1.00 69.44 104 ASP A N 1
ATOM 831 C CA . ASP A 1 104 ? -14.335 18.152 -39.274 1.00 69.44 104 ASP A CA 1
ATOM 832 C C . ASP A 1 104 ? -15.585 17.833 -38.447 1.00 69.44 104 ASP A C 1
ATOM 834 O O . ASP A 1 104 ? -16.564 17.288 -38.949 1.00 69.44 104 ASP A O 1
ATOM 838 N N . TRP A 1 105 ? -15.522 18.120 -37.147 1.00 68.38 105 TRP A N 1
ATOM 839 C CA . TRP A 1 105 ? -16.623 17.900 -36.204 1.00 68.38 105 TRP A CA 1
ATOM 840 C C . TRP A 1 105 ? -17.753 18.939 -36.338 1.00 68.38 105 TRP A C 1
ATOM 842 O O . TRP A 1 105 ? -18.568 19.065 -35.431 1.00 68.38 105 TRP A O 1
ATOM 852 N N . SER A 1 106 ? -17.803 19.714 -37.430 1.00 69.75 106 SER A N 1
ATOM 853 C CA . SER A 1 106 ? -18.808 20.767 -37.636 1.00 69.75 106 SER A CA 1
ATOM 854 C C . SER A 1 106 ? -20.085 20.320 -38.366 1.00 69.75 106 SER A C 1
ATOM 856 O O . SER A 1 106 ? -20.914 21.169 -38.681 1.00 69.75 106 SER A O 1
ATOM 858 N N . GLN A 1 107 ? -20.278 19.018 -38.624 1.00 58.78 107 GLN A N 1
ATOM 859 C CA . GLN A 1 107 ? -21.427 18.508 -39.400 1.00 58.78 107 GLN A CA 1
ATOM 860 C C . GLN A 1 107 ? -22.518 17.765 -38.604 1.00 58.78 107 GLN A C 1
ATOM 862 O O . GLN A 1 107 ? -23.459 17.283 -39.225 1.00 58.78 107 GLN A O 1
ATOM 867 N N . ASP A 1 108 ? -22.453 17.700 -37.270 1.00 57.62 108 ASP A N 1
ATOM 868 C CA . ASP A 1 108 ? -23.403 16.904 -36.460 1.00 57.62 108 ASP A CA 1
ATOM 869 C C . ASP A 1 108 ? -24.450 17.729 -35.671 1.00 57.62 108 ASP A C 1
ATOM 871 O O . ASP A 1 108 ? -25.059 17.208 -34.739 1.00 57.62 108 ASP A O 1
ATOM 875 N N . ASP A 1 109 ? -24.700 18.989 -36.044 1.00 57.88 109 ASP A N 1
ATOM 876 C CA . ASP A 1 109 ? -25.795 19.802 -35.483 1.00 57.88 109 ASP A CA 1
ATOM 877 C C . ASP A 1 109 ? -26.848 20.126 -36.567 1.00 57.88 109 ASP A C 1
ATOM 879 O O . ASP A 1 109 ? -26.839 21.221 -37.128 1.00 57.88 109 ASP A O 1
ATOM 883 N N . ASP A 1 110 ? -27.752 19.181 -36.855 1.00 59.84 110 ASP A N 1
ATOM 884 C CA . ASP A 1 110 ? -29.048 19.417 -37.532 1.00 59.84 110 ASP A CA 1
ATOM 885 C C . ASP A 1 110 ? -30.152 18.490 -36.978 1.00 59.84 110 ASP A C 1
ATOM 887 O O . ASP A 1 110 ? -29.920 17.261 -36.862 1.00 59.84 110 ASP A O 1
#

pLDDT: mean 83.17, std 9.08, range [55.62, 97.62]

Radius of gyration: 29.47 Å; Cα contacts (8 Å, |Δi|>4): 40; chains: 1; bounding box: 52×33×78 Å